Protein AF-A0A351T789-F1 (afdb_monomer)

Secondary structure (DSSP, 8-state):
--SS-HHHHHHHHHHTSPPPPTT-B-SS-TT-BGGGG---TTPPPP-

Nearest PDB structures (foldseek):
  8x6f-assembly1_E  TM=9.366E-01  e=2.067E-04  Staphylococcus aureus
  7f75-assembly1_F  TM=8.310E-01  e=1.920E-04  Bacillus subtilis
  8r6p-assembly1_F  TM=8.351E-01  e=1.521E-03  Mycolicibacterium smegmatis MC2 155
  4xln-assembly1_F  TM=8.206E-01  e=2.201E-03  Thermus aquaticus
  5x22-assembly1_F  TM=8.188E-01  e=3.429E-03  Thermus thermophilus HB27

Sequence (47 aa):
KLSMPLEKVRKVLKIAKEPVSLETPIGDEEDSHLGDFIEDKNAVLPI

pLDDT: mean 87.99, std 6.74, range [59.28, 93.19]

Foldseek 3Di:
DPPDDPVVVVVVVVVPDDDDDQQPADDPDRVHGNVVPDDDPPDDDDD

Structure (mmCIF, N/CA/C/O backbone):
data_AF-A0A351T789-F1
#
_entry.id   AF-A0A351T789-F1
#
loop_
_atom_site.group_PDB
_atom_site.id
_atom_site.type_symbol
_atom_site.label_atom_id
_atom_site.label_alt_id
_atom_site.label_comp_id
_atom_site.label_asym_id
_atom_site.label_entity_id
_atom_site.label_seq_id
_atom_site.pdbx_PDB_ins_code
_atom_site.Cartn_x
_atom_site.Cartn_y
_atom_site.Cartn_z
_atom_site.occupancy
_atom_site.B_iso_or_equiv
_atom_site.auth_seq_id
_atom_site.auth_comp_id
_atom_site.auth_asym_id
_atom_site.auth_atom_id
_atom_site.pdbx_PDB_model_num
ATOM 1 N N . LYS A 1 1 ? -15.437 -2.667 27.018 1.00 59.28 1 LYS A N 1
ATOM 2 C CA . LYS A 1 1 ? -15.040 -3.735 26.062 1.00 59.28 1 LYS A CA 1
ATOM 3 C C . LYS A 1 1 ? -16.027 -3.710 24.906 1.00 59.28 1 LYS A C 1
ATOM 5 O O . LYS A 1 1 ? -17.215 -3.655 25.180 1.00 59.28 1 LYS A O 1
ATOM 10 N N . LEU A 1 2 ? -15.562 -3.709 23.656 1.00 72.25 2 LEU A N 1
ATOM 11 C CA . LEU A 1 2 ? -16.457 -3.863 22.504 1.00 72.25 2 LEU A CA 1
ATOM 12 C C . LEU A 1 2 ? -17.096 -5.260 22.561 1.00 72.25 2 LEU A C 1
ATOM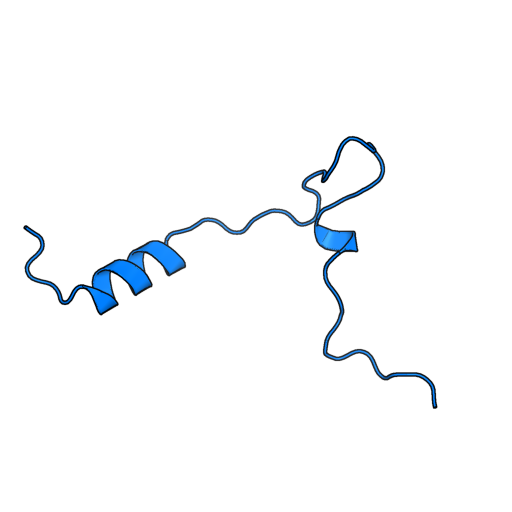 14 O O . LEU A 1 2 ? -16.372 -6.248 22.675 1.00 72.25 2 LEU A O 1
ATOM 18 N N . SER A 1 3 ? -18.425 -5.354 22.482 1.00 81.50 3 SER A N 1
ATOM 19 C CA . SER A 1 3 ? -19.179 -6.624 22.468 1.00 81.50 3 SER A CA 1
ATOM 20 C C . SER A 1 3 ? -19.134 -7.317 21.100 1.00 81.50 3 SER A C 1
ATOM 22 O O . SER A 1 3 ? -20.132 -7.859 20.631 1.00 81.50 3 SER A O 1
ATOM 24 N N . MET A 1 4 ? -17.989 -7.260 20.419 1.00 82.44 4 MET A N 1
ATOM 25 C CA . MET A 1 4 ? -17.811 -7.805 19.076 1.00 82.44 4 MET A CA 1
ATOM 26 C C . MET A 1 4 ? -16.688 -8.853 19.058 1.00 82.44 4 MET A C 1
ATOM 28 O O . MET A 1 4 ? -15.699 -8.694 19.779 1.00 82.44 4 MET A O 1
ATOM 32 N N . PRO A 1 5 ? -16.798 -9.910 18.231 1.00 90.69 5 PRO A N 1
ATOM 33 C CA . PRO A 1 5 ? -15.738 -10.902 18.079 1.00 90.69 5 PRO A CA 1
ATOM 34 C C . PRO A 1 5 ? -14.408 -10.259 17.673 1.00 90.69 5 PRO A C 1
ATOM 36 O O . PRO A 1 5 ? -14.379 -9.387 16.801 1.00 90.69 5 PRO A O 1
ATOM 39 N N . LEU A 1 6 ? -13.300 -10.734 18.253 1.00 87.81 6 LEU A N 1
ATOM 40 C CA . LEU A 1 6 ? -11.949 -10.209 18.008 1.00 87.81 6 LEU A CA 1
ATOM 41 C C . LEU A 1 6 ? -11.586 -10.185 16.512 1.00 87.81 6 LEU A C 1
ATOM 43 O O . LEU A 1 6 ? -10.931 -9.262 16.032 1.00 87.81 6 LEU A O 1
ATOM 47 N N . GLU A 1 7 ? -12.057 -11.176 15.758 1.00 89.81 7 GLU A N 1
ATOM 48 C CA . GLU A 1 7 ? -11.860 -11.263 14.312 1.00 89.81 7 GLU A CA 1
ATOM 49 C C . GLU A 1 7 ? -12.493 -10.079 13.562 1.00 89.81 7 GLU A C 1
ATOM 51 O O . GLU A 1 7 ? -11.872 -9.505 12.665 1.00 89.81 7 GLU A O 1
ATOM 56 N N . LYS A 1 8 ? -13.699 -9.655 13.967 1.00 89.62 8 LYS A N 1
ATOM 57 C CA . LYS A 1 8 ? -14.373 -8.492 13.375 1.00 89.62 8 LYS A CA 1
ATOM 58 C C . LYS A 1 8 ? -13.623 -7.204 13.697 1.00 89.62 8 LYS A C 1
ATOM 60 O O . LYS A 1 8 ? -13.461 -6.382 12.804 1.00 89.62 8 LYS A O 1
ATOM 65 N N . VAL A 1 9 ? -13.100 -7.057 14.919 1.00 90.31 9 VAL A N 1
ATOM 66 C CA . VAL A 1 9 ?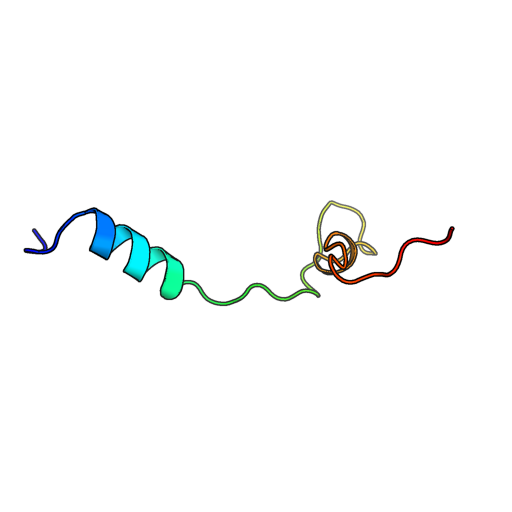 -12.263 -5.900 15.293 1.00 90.31 9 VAL A CA 1
ATOM 67 C C . VAL A 1 9 ? -11.043 -5.801 14.375 1.00 90.31 9 VAL A C 1
ATOM 69 O O . VAL A 1 9 ? -10.775 -4.742 13.818 1.00 90.31 9 VAL A O 1
ATOM 72 N N . ARG A 1 10 ? -10.328 -6.914 14.164 1.00 90.62 10 ARG A N 1
ATOM 73 C CA . ARG A 1 10 ? -9.134 -6.952 13.302 1.00 90.62 10 ARG A CA 1
ATOM 74 C C . ARG A 1 10 ? -9.455 -6.623 11.845 1.00 90.62 10 ARG A C 1
ATOM 76 O O . ARG A 1 10 ? -8.692 -5.903 11.210 1.00 90.62 10 ARG A O 1
ATOM 83 N N . LYS A 1 11 ? -10.581 -7.123 11.325 1.00 90.94 11 LYS A N 1
ATOM 84 C CA . LYS A 1 11 ? -11.054 -6.807 9.967 1.00 90.94 11 LYS A CA 1
ATOM 85 C C . LYS A 1 11 ? -11.375 -5.321 9.817 1.00 90.94 11 LYS A C 1
ATOM 87 O O . LYS A 1 11 ? -10.876 -4.698 8.888 1.00 90.94 11 LYS A O 1
ATOM 92 N N . VAL A 1 12 ? -12.131 -4.749 10.755 1.00 91.31 12 VAL A N 1
ATOM 93 C CA . VAL A 1 12 ? -12.477 -3.317 10.749 1.00 91.31 12 VAL A CA 1
ATOM 94 C C . VAL A 1 12 ? -11.217 -2.455 10.813 1.00 91.31 12 VAL A C 1
ATOM 96 O O . VAL A 1 12 ? -11.050 -1.570 9.984 1.00 91.31 12 VAL A O 1
ATOM 99 N N . LEU A 1 13 ? -10.285 -2.770 11.717 1.00 89.50 13 LEU A N 1
ATOM 100 C CA . LEU A 1 13 ? -9.007 -2.059 11.820 1.00 89.50 13 LEU A CA 1
ATOM 101 C C . LEU A 1 13 ? -8.147 -2.172 10.557 1.00 89.50 13 LEU A C 1
ATOM 103 O O . LEU A 1 13 ? -7.378 -1.263 10.278 1.00 89.50 13 LEU A O 1
ATOM 107 N N . LYS A 1 14 ? -8.238 -3.274 9.803 1.00 89.19 14 LYS A N 1
ATOM 108 C CA . LYS A 1 14 ? -7.510 -3.433 8.536 1.00 89.19 14 LYS A CA 1
ATOM 109 C C . LYS A 1 14 ? -8.115 -2.577 7.420 1.00 89.19 14 LYS A C 1
ATOM 111 O O . LYS A 1 14 ? -7.358 -2.026 6.635 1.00 89.19 14 LYS A O 1
ATOM 116 N N . ILE A 1 15 ? -9.445 -2.481 7.362 1.00 89.88 15 ILE A N 1
ATOM 117 C CA . ILE A 1 15 ? -10.178 -1.723 6.332 1.00 89.88 15 ILE A CA 1
ATOM 118 C C . ILE A 1 15 ? -10.109 -0.216 6.593 1.00 89.88 15 ILE A C 1
ATOM 120 O O . ILE A 1 15 ? -10.051 0.561 5.654 1.00 89.88 15 ILE A O 1
ATOM 124 N N . ALA A 1 16 ? -10.091 0.195 7.860 1.00 91.81 16 ALA A N 1
ATOM 125 C CA . ALA A 1 16 ? -10.034 1.602 8.245 1.00 91.81 16 ALA A CA 1
ATOM 126 C C . ALA A 1 16 ? -8.668 2.271 7.991 1.00 91.81 16 ALA A C 1
ATOM 128 O O . ALA A 1 16 ? -8.527 3.459 8.263 1.00 91.81 16 ALA A O 1
ATOM 129 N N . LYS A 1 17 ? -7.654 1.529 7.526 1.00 90.88 17 LYS A N 1
ATOM 130 C CA . LYS A 1 17 ? -6.354 2.108 7.168 1.00 90.88 17 LYS A CA 1
ATOM 131 C C . LYS A 1 17 ? -6.470 2.850 5.844 1.00 90.88 17 LYS A C 1
ATOM 133 O O . LYS A 1 17 ? -7.023 2.315 4.887 1.00 90.88 17 LYS A O 1
ATOM 138 N N . GLU A 1 18 ? -5.902 4.045 5.794 1.00 91.62 18 GLU A N 1
ATOM 139 C CA . GLU A 1 18 ? -5.791 4.806 4.555 1.00 91.62 18 GLU A CA 1
ATOM 140 C C . GLU A 1 18 ? -4.840 4.105 3.568 1.00 91.62 18 GLU A C 1
ATOM 142 O O . GLU A 1 18 ? -3.879 3.449 3.996 1.00 91.62 18 GLU A O 1
ATOM 147 N N . PRO A 1 19 ? -5.111 4.192 2.252 1.00 90.25 19 PRO A N 1
ATOM 148 C CA . PRO A 1 19 ? -4.208 3.661 1.241 1.00 90.25 19 PRO A CA 1
ATOM 149 C C . PRO A 1 19 ? -2.873 4.411 1.278 1.00 90.25 19 PRO A C 1
ATOM 151 O O . PRO A 1 19 ? -2.831 5.624 1.467 1.00 90.25 19 PRO A O 1
ATOM 154 N N . VAL A 1 20 ? -1.777 3.680 1.077 1.00 90.00 20 VAL A N 1
ATOM 155 C CA . VAL A 1 20 ? -0.435 4.268 0.993 1.00 90.00 20 VAL A CA 1
ATOM 156 C C . VAL A 1 20 ? -0.182 4.715 -0.445 1.00 90.00 20 VAL A C 1
ATOM 158 O O . VAL A 1 20 ? -0.529 3.994 -1.381 1.00 90.00 20 VAL A O 1
ATOM 161 N N . SER A 1 21 ? 0.406 5.900 -0.620 1.00 93.19 21 SER A N 1
ATOM 162 C CA . SER A 1 21 ? 0.769 6.412 -1.944 1.00 93.19 21 SER A CA 1
ATOM 163 C C . SER A 1 21 ? 1.898 5.585 -2.554 1.00 93.19 21 SER A C 1
ATOM 165 O O . SER A 1 21 ? 2.868 5.261 -1.867 1.00 93.19 21 SER A O 1
ATOM 167 N N . LEU A 1 22 ? 1.802 5.289 -3.849 1.00 92.25 22 LEU A N 1
ATOM 168 C CA . LEU A 1 22 ? 2.881 4.632 -4.589 1.00 92.25 22 LEU A CA 1
ATOM 169 C C . LEU A 1 22 ? 4.086 5.556 -4.803 1.00 92.25 22 LEU A C 1
ATOM 171 O O . LEU A 1 22 ? 5.204 5.069 -4.863 1.00 92.25 22 LEU A O 1
ATOM 175 N N . GLU A 1 23 ? 3.868 6.871 -4.778 1.00 90.44 23 GLU A N 1
ATOM 176 C CA . GLU A 1 23 ? 4.910 7.908 -4.836 1.00 90.44 23 GLU A CA 1
ATOM 177 C C . GLU A 1 23 ? 5.591 8.137 -3.473 1.00 90.44 23 GLU A C 1
ATOM 179 O O . GLU A 1 23 ? 6.286 9.128 -3.269 1.00 90.44 23 GLU A O 1
ATOM 184 N N . THR A 1 24 ? 5.329 7.284 -2.479 1.00 91.12 24 THR A N 1
ATOM 185 C CA . THR A 1 24 ? 6.016 7.393 -1.188 1.00 91.12 24 THR A CA 1
ATOM 186 C C . THR A 1 24 ? 7.475 6.977 -1.388 1.00 91.12 24 THR A C 1
ATOM 188 O O . THR A 1 24 ? 7.684 5.833 -1.801 1.00 91.12 24 THR A O 1
ATOM 191 N N . PRO A 1 25 ? 8.470 7.834 -1.091 1.00 90.94 25 PRO A N 1
ATOM 192 C CA . PRO A 1 25 ? 9.873 7.460 -1.217 1.00 90.94 25 PRO A CA 1
ATOM 193 C C . PRO A 1 25 ? 10.206 6.320 -0.250 1.00 90.94 25 PRO A C 1
ATOM 195 O O . PRO A 1 25 ? 9.678 6.261 0.869 1.00 90.94 25 PRO A O 1
ATOM 198 N N . ILE A 1 26 ? 11.057 5.396 -0.684 1.00 89.00 26 ILE A N 1
ATOM 199 C CA . ILE A 1 26 ? 11.445 4.209 0.079 1.00 89.00 26 ILE A CA 1
ATOM 200 C C . ILE A 1 26 ? 12.969 4.062 0.077 1.00 89.00 26 ILE A C 1
ATOM 202 O O . ILE A 1 26 ? 13.612 4.099 -0.964 1.00 89.00 26 ILE A O 1
ATOM 206 N N . GLY A 1 27 ? 13.544 3.846 1.262 1.00 86.56 27 GLY A N 1
ATOM 207 C CA . GLY A 1 27 ? 14.998 3.799 1.436 1.00 86.56 27 GLY A CA 1
ATOM 208 C C . GLY A 1 27 ? 15.640 5.187 1.519 1.00 86.56 27 GLY A C 1
ATOM 209 O O . GLY A 1 27 ? 14.947 6.195 1.632 1.00 86.56 27 GLY A O 1
ATOM 210 N N . ASP A 1 28 ? 16.975 5.208 1.515 1.00 81.56 28 ASP A N 1
ATOM 211 C CA . ASP A 1 28 ? 17.782 6.437 1.584 1.00 81.56 28 ASP A CA 1
ATOM 212 C C . ASP A 1 28 ? 18.102 7.010 0.189 1.00 81.56 28 ASP A C 1
ATOM 214 O O . ASP A 1 28 ? 18.667 8.096 0.070 1.00 81.56 28 ASP A O 1
ATOM 218 N N . GLU A 1 29 ? 17.769 6.268 -0.870 1.00 75.62 29 GLU A N 1
ATOM 219 C CA . GLU A 1 29 ? 17.951 6.684 -2.258 1.00 75.62 29 GLU A CA 1
ATOM 220 C C . GLU A 1 29 ? 16.713 7.470 -2.708 1.00 75.62 29 GLU A C 1
ATOM 222 O O . GLU A 1 29 ? 15.609 6.931 -2.749 1.00 75.62 29 GLU A O 1
ATOM 227 N N . GLU A 1 30 ? 16.891 8.749 -3.048 1.00 71.00 30 GLU A N 1
ATOM 228 C CA . GLU A 1 30 ? 15.791 9.667 -3.402 1.00 71.00 30 GLU A CA 1
ATOM 229 C C . GLU A 1 30 ? 15.042 9.286 -4.694 1.00 71.00 30 GLU A C 1
ATOM 231 O O . GLU A 1 30 ? 13.970 9.825 -4.959 1.00 71.00 30 GLU A O 1
ATOM 236 N N . ASP A 1 31 ? 15.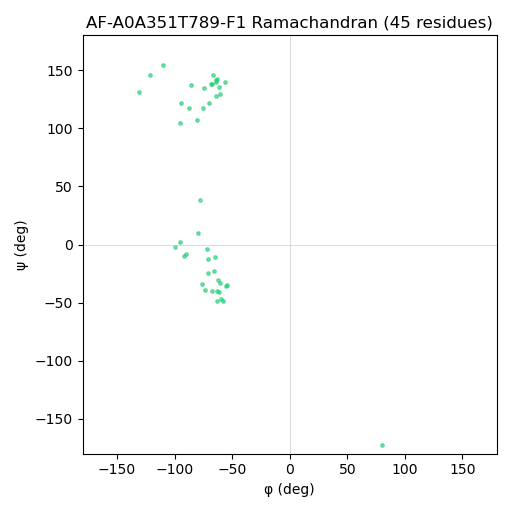571 8.339 -5.474 1.00 82.44 31 ASP A N 1
ATOM 237 C CA . ASP A 1 31 ? 14.982 7.904 -6.744 1.00 82.44 31 ASP A CA 1
ATOM 238 C C . ASP A 1 31 ? 14.025 6.706 -6.598 1.00 82.44 31 ASP A C 1
ATOM 240 O O . ASP A 1 31 ? 13.324 6.362 -7.550 1.00 82.44 31 ASP A O 1
ATOM 244 N N . SER A 1 32 ? 13.982 6.061 -5.427 1.00 89.81 32 SER A N 1
ATOM 245 C CA . SER A 1 32 ? 13.171 4.860 -5.199 1.00 89.81 32 SER A CA 1
ATOM 246 C C . SER A 1 32 ? 11.810 5.200 -4.591 1.00 89.81 32 SER A C 1
ATOM 248 O O . SER A 1 32 ? 11.725 5.732 -3.480 1.00 89.81 32 SER A O 1
ATOM 250 N N . HIS A 1 33 ? 10.729 4.818 -5.27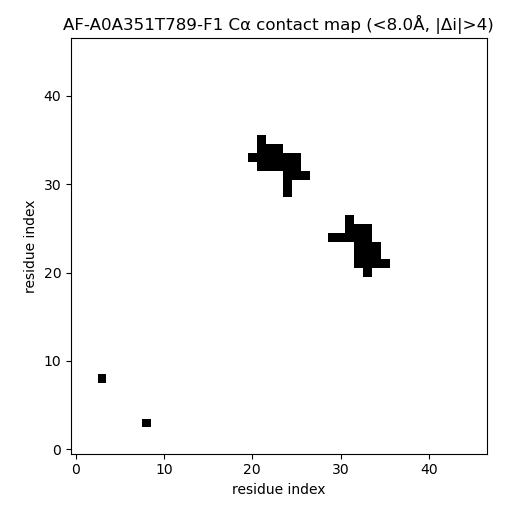1 1.00 91.62 33 HIS A N 1
ATOM 251 C CA . HIS A 1 33 ? 9.353 4.980 -4.800 1.00 91.62 33 HIS A CA 1
ATOM 252 C C . HIS A 1 33 ? 8.731 3.625 -4.448 1.00 91.62 33 HIS A C 1
ATOM 254 O O . HIS A 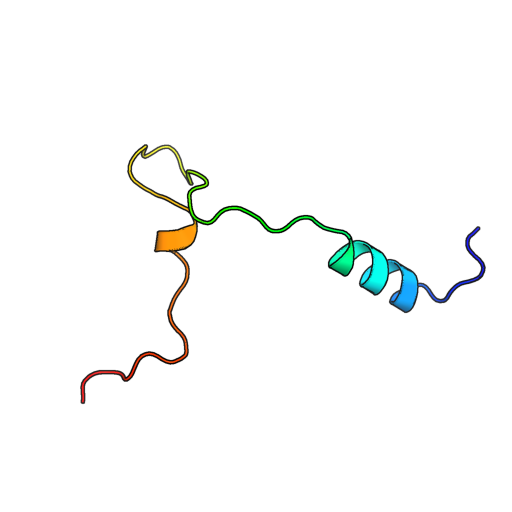1 33 ? 9.102 2.578 -4.977 1.00 91.62 33 HIS A O 1
ATOM 260 N N . LEU A 1 34 ? 7.740 3.616 -3.552 1.00 92.06 34 LEU A N 1
ATOM 261 C CA . LEU A 1 34 ? 7.043 2.393 -3.138 1.00 92.06 34 LEU A CA 1
ATOM 262 C C . LEU A 1 34 ? 6.453 1.627 -4.335 1.00 92.06 34 LEU A C 1
ATOM 264 O O . LEU A 1 34 ? 6.443 0.397 -4.324 1.00 92.06 34 LEU A O 1
ATOM 268 N N . GLY A 1 35 ? 5.971 2.347 -5.350 1.00 91.50 35 GLY A N 1
ATOM 269 C CA . GLY A 1 35 ? 5.427 1.779 -6.582 1.00 91.50 35 GLY A CA 1
ATOM 270 C C . GLY A 1 35 ? 6.426 0.931 -7.366 1.00 91.50 35 GLY A C 1
ATOM 271 O O . GLY A 1 35 ? 6.022 -0.087 -7.925 1.00 91.50 35 GLY A O 1
ATOM 272 N N . ASP A 1 36 ? 7.714 1.276 -7.328 1.00 91.94 36 ASP A N 1
ATOM 273 C CA . ASP A 1 36 ? 8.768 0.579 -8.079 1.00 91.94 36 ASP A CA 1
ATOM 274 C C . ASP A 1 36 ? 8.969 -0.867 -7.597 1.00 91.94 36 ASP A C 1
ATOM 276 O O . ASP A 1 36 ? 9.432 -1.731 -8.342 1.00 91.94 36 ASP A O 1
ATOM 280 N N . PHE A 1 37 ? 8.569 -1.158 -6.356 1.00 91.62 37 PHE A N 1
ATOM 281 C CA . PHE A 1 37 ? 8.688 -2.481 -5.737 1.00 91.62 37 PHE A CA 1
ATOM 282 C C . PHE A 1 37 ? 7.416 -3.330 -5.847 1.00 91.62 37 PHE A C 1
ATOM 284 O O . PHE A 1 37 ? 7.371 -4.445 -5.315 1.00 91.62 37 PHE A O 1
ATOM 291 N N . ILE A 1 38 ? 6.365 -2.833 -6.503 1.00 92.06 38 ILE A N 1
ATOM 292 C CA . ILE A 1 38 ? 5.117 -3.579 -6.686 1.00 92.06 38 ILE A CA 1
ATOM 293 C C . ILE A 1 38 ? 5.146 -4.288 -8.039 1.00 92.06 38 ILE A C 1
ATOM 295 O O . ILE A 1 38 ? 4.933 -3.686 -9.086 1.00 92.06 38 ILE A O 1
ATOM 299 N N . GLU A 1 39 ? 5.360 -5.602 -8.002 1.00 91.50 39 GLU A N 1
ATOM 300 C CA . GLU A 1 39 ? 5.292 -6.451 -9.192 1.00 91.50 39 GLU A CA 1
ATOM 301 C C . GLU A 1 39 ? 3.875 -6.498 -9.799 1.00 91.50 39 GLU A C 1
ATOM 303 O O . GLU A 1 39 ? 2.868 -6.620 -9.087 1.00 91.50 39 GLU A O 1
ATOM 308 N N . ASP A 1 40 ? 3.790 -6.471 -11.132 1.00 93.06 40 ASP A N 1
ATOM 309 C CA . ASP 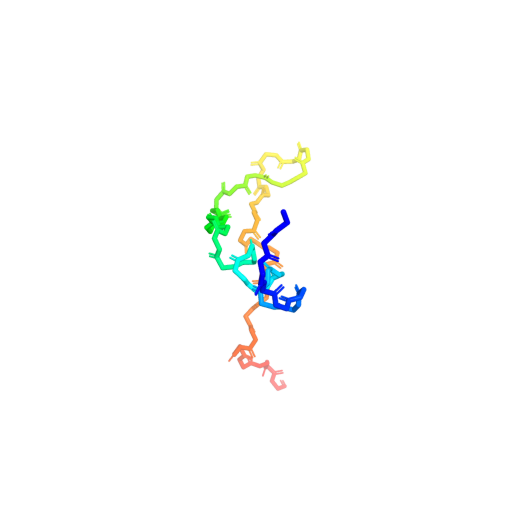A 1 40 ? 2.539 -6.754 -11.832 1.00 93.06 40 ASP A CA 1
ATOM 310 C C . ASP A 1 40 ? 2.322 -8.267 -11.935 1.00 93.06 40 ASP A C 1
ATOM 312 O O . ASP A 1 40 ? 2.950 -8.975 -12.721 1.00 93.06 40 ASP A O 1
ATOM 316 N N . LYS A 1 41 ? 1.368 -8.764 -11.149 1.00 92.25 41 LYS A N 1
ATOM 317 C CA . LYS A 1 41 ? 0.986 -10.184 -11.122 1.00 92.25 41 LYS A CA 1
ATOM 318 C C . LYS A 1 41 ? 0.242 -10.647 -12.373 1.00 92.25 41 LYS A C 1
ATOM 320 O O . LYS A 1 41 ? 0.052 -11.850 -12.540 1.00 92.25 41 LYS A O 1
ATOM 325 N N . ASN A 1 42 ? -0.212 -9.721 -13.212 1.00 92.50 42 ASN A N 1
ATOM 326 C CA . ASN A 1 42 ? -0.884 -10.017 -14.474 1.00 92.50 42 ASN A CA 1
ATOM 327 C C . ASN A 1 42 ? 0.062 -9.899 -15.674 1.00 92.50 42 ASN A C 1
ATOM 329 O O . ASN A 1 42 ? -0.367 -10.154 -16.801 1.00 92.50 42 ASN A O 1
ATOM 333 N N . ALA A 1 43 ? 1.323 -9.516 -15.452 1.00 91.94 43 ALA A N 1
AT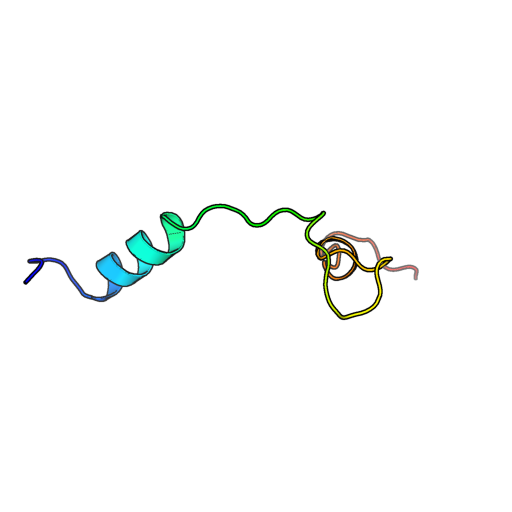OM 334 C CA . ALA A 1 43 ? 2.298 -9.399 -16.519 1.00 91.94 43 ALA A CA 1
ATOM 335 C C . ALA A 1 43 ? 2.499 -10.755 -17.203 1.00 91.94 43 ALA A C 1
ATOM 337 O O . ALA A 1 43 ? 2.739 -11.784 -16.565 1.00 91.94 43 ALA A O 1
ATOM 338 N N . VAL A 1 44 ? 2.414 -10.751 -18.532 1.00 92.38 44 VAL A N 1
ATOM 339 C CA . VAL A 1 44 ? 2.753 -11.924 -19.332 1.00 92.38 44 VAL A CA 1
ATOM 340 C C . VAL A 1 44 ? 4.271 -12.038 -19.351 1.00 92.38 44 VAL A C 1
ATOM 342 O O . VAL A 1 44 ? 4.957 -11.143 -19.844 1.00 92.38 44 VAL A O 1
ATOM 345 N N . LEU A 1 45 ? 4.793 -13.134 -18.804 1.00 90.44 45 LEU A N 1
ATOM 346 C CA . LEU A 1 45 ? 6.223 -13.410 -18.855 1.00 90.44 45 LEU A CA 1
ATOM 347 C C . LEU A 1 45 ? 6.643 -13.697 -20.305 1.00 90.44 45 LEU A C 1
ATOM 349 O O . LEU A 1 45 ? 5.920 -14.406 -21.013 1.00 90.44 45 LEU A O 1
ATOM 353 N N . PRO A 1 46 ? 7.794 -13.169 -20.757 1.00 88.56 46 PRO A N 1
ATOM 354 C CA . PRO A 1 46 ? 8.345 -13.552 -22.046 1.00 88.56 46 PRO A CA 1
ATOM 355 C C . PRO A 1 46 ? 8.664 -15.053 -22.036 1.00 88.56 46 PRO A C 1
ATOM 357 O O . PRO A 1 46 ? 9.192 -15.581 -21.057 1.00 88.56 46 PRO A O 1
ATOM 360 N N . ILE A 1 47 ? 8.280 -15.718 -23.125 1.00 78.25 47 ILE A N 1
ATOM 361 C CA . ILE A 1 47 ? 8.553 -17.134 -23.414 1.00 78.25 47 ILE A CA 1
ATOM 362 C C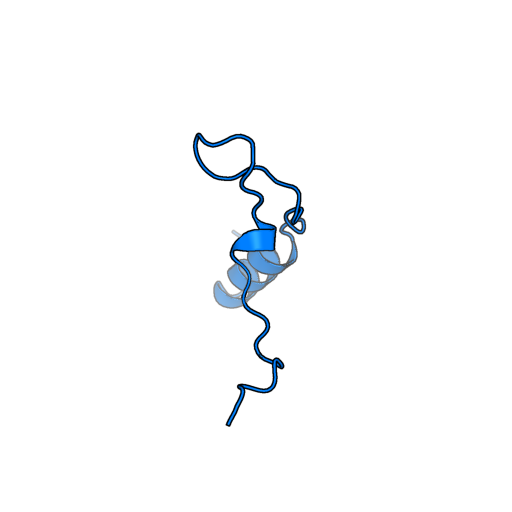 . ILE A 1 47 ? 10.028 -17.397 -23.703 1.00 78.25 47 ILE A C 1
ATOM 364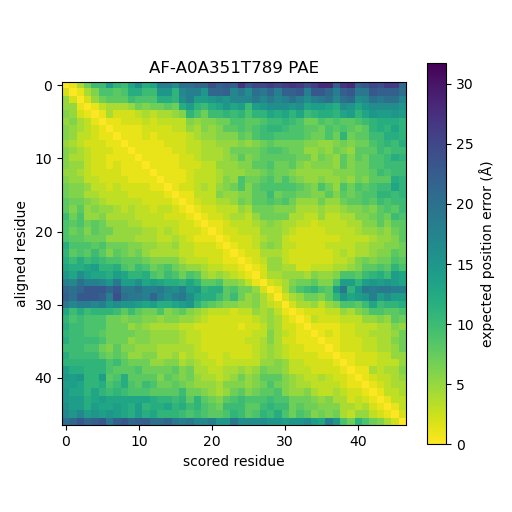 O O . ILE A 1 47 ? 10.678 -16.514 -24.309 1.00 78.25 47 ILE A O 1
#

Radius of gyration: 17.64 Å; Cα contacts (8 Å, |Δi|>4): 21; chains: 1; bounding box: 37×27×50 Å

Mean predicted aligned error: 7.17 Å

Solvent-accessible surface area (backbone atoms only — not comparable to full-atom values): 3267 Å² total; per-residue (Å²): 130,80,97,62,60,70,68,58,54,55,51,51,61,61,67,72,52,78,85,79,64,46,82,38,74,42,83,90,50,92,87,37,35,48,46,80,74,58,78,70,88,80,62,80,76,84,129